Protein AF-A0A2D8GMB9-F1 (afdb_monomer)

Secondary structure (DSSP, 8-state):
-GGGTPPP--TTSPP-TTSS---S-EEEEETTTEEEEEETTEEEEEETTTEEEEE--TT-HHHHHHHHHHHHHHHHHHHHHTTHHHHS--

Nearest PDB structures (foldseek):
  3vn5-assembly1_A  TM=6.088E-01  e=9.880E-01  Aquifex aeolicus VF5
  6n45-assembly1_B  TM=4.034E-01  e=1.990E+00  Homo sapiens
  8gzh-assembly1_D  TM=4.694E-01  e=2.736E+00  Synechocystis sp. PCC 6803
  8t5j-assembly1_A  TM=3.689E-01  e=2.736E+00  Francisella philomiragia
  8c8g-assembly1_B  TM=5.601E-01  e=7.109E+00  Weissella oryzae

Structure (mmCIF, N/CA/C/O backbone):
data_AF-A0A2D8GMB9-F1
#
_entry.id   AF-A0A2D8GMB9-F1
#
loop_
_atom_site.group_PDB
_atom_site.id
_atom_site.type_symbol
_atom_site.label_atom_id
_atom_site.label_alt_id
_atom_site.label_comp_id
_atom_site.label_asym_id
_atom_site.label_entity_id
_atom_site.label_seq_id
_atom_site.pdbx_PDB_ins_code
_atom_site.Cartn_x
_atom_site.Cartn_y
_atom_site.Cartn_z
_atom_site.occupancy
_atom_site.B_iso_or_equiv
_atom_site.auth_seq_id
_atom_site.auth_comp_id
_atom_site.auth_asym_id
_atom_site.auth_atom_id
_atom_site.pdbx_PDB_model_num
ATOM 1 N N . MET A 1 1 ? -12.822 -11.385 9.478 1.00 76.25 1 MET A N 1
AT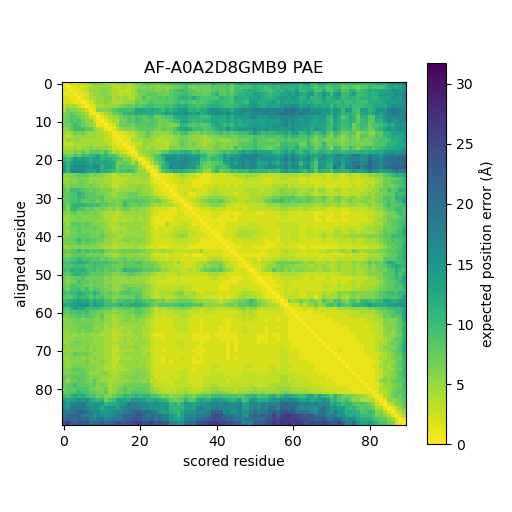OM 2 C CA . MET A 1 1 ? -12.633 -11.301 10.943 1.00 76.25 1 MET A CA 1
ATOM 3 C C . MET A 1 1 ? -13.798 -10.611 11.621 1.00 76.25 1 MET A C 1
ATOM 5 O O . MET A 1 1 ? -14.345 -11.212 12.527 1.00 76.25 1 MET A O 1
ATOM 9 N N . ASP A 1 2 ? -14.249 -9.445 11.145 1.00 79.25 2 ASP A N 1
ATOM 10 C CA . ASP A 1 2 ? -15.412 -8.763 11.743 1.00 79.25 2 ASP A CA 1
ATOM 11 C C . ASP A 1 2 ? -16.686 -9.631 11.786 1.00 79.25 2 ASP A C 1
ATOM 13 O O . ASP A 1 2 ? -17.320 -9.712 12.829 1.00 79.25 2 ASP A O 1
ATOM 17 N N . VAL A 1 3 ? -17.012 -10.362 10.709 1.00 81.50 3 VAL A N 1
ATOM 18 C CA . VAL A 1 3 ? -18.145 -11.320 10.690 1.00 81.50 3 VAL A CA 1
ATOM 19 C C . VAL A 1 3 ? -17.969 -12.460 11.704 1.00 81.50 3 VAL A C 1
ATOM 21 O O . VAL A 1 3 ? -18.945 -13.006 12.201 1.00 81.50 3 VAL A O 1
ATOM 24 N N . LEU A 1 4 ? -16.723 -12.803 12.034 1.00 85.75 4 LEU A N 1
ATOM 25 C CA . LEU A 1 4 ? -16.383 -13.847 13.003 1.00 85.75 4 LEU A CA 1
ATOM 26 C C . LEU A 1 4 ? -16.253 -13.297 14.435 1.00 85.75 4 LEU A C 1
ATOM 28 O O . LEU A 1 4 ? -15.868 -14.040 15.330 1.00 85.75 4 LEU A O 1
ATOM 32 N N . GLY A 1 5 ? -16.506 -12.000 14.659 1.00 84.25 5 GLY A N 1
ATOM 33 C CA . GLY A 1 5 ? -16.325 -11.351 15.963 1.00 84.25 5 GLY A CA 1
ATOM 34 C C . GLY A 1 5 ? -14.866 -11.246 16.423 1.00 84.25 5 GLY A C 1
ATOM 35 O O . GLY A 1 5 ? -14.610 -10.991 17.596 1.00 84.25 5 GLY A O 1
ATOM 36 N N . LEU A 1 6 ? -13.900 -11.445 15.521 1.00 81.69 6 LEU A N 1
ATOM 37 C CA . LEU A 1 6 ? -12.474 -11.427 15.845 1.00 81.69 6 LEU A CA 1
ATOM 38 C C . LEU A 1 6 ? -11.863 -10.051 15.564 1.00 81.69 6 LEU A C 1
ATOM 40 O O . LEU A 1 6 ? -12.065 -9.473 14.492 1.00 81.69 6 LEU A O 1
ATOM 44 N N . SER A 1 7 ? -11.061 -9.557 16.507 1.00 73.50 7 SER A N 1
ATOM 45 C CA . SER A 1 7 ? -10.301 -8.315 16.354 1.00 73.50 7 SER A CA 1
ATOM 46 C C . SER A 1 7 ? -9.085 -8.516 15.451 1.00 73.50 7 SER A C 1
ATOM 48 O O . SER A 1 7 ? -8.333 -9.476 15.603 1.00 73.50 7 SER A O 1
ATOM 50 N N . PHE A 1 8 ? -8.854 -7.573 14.538 1.00 69.00 8 PHE A N 1
ATOM 51 C CA . PHE A 1 8 ? -7.568 -7.450 13.855 1.00 69.00 8 PHE A CA 1
ATOM 52 C C . PHE A 1 8 ? -6.585 -6.705 14.763 1.00 69.00 8 PHE A C 1
ATOM 54 O O . PHE A 1 8 ? -6.924 -5.647 15.288 1.00 69.00 8 PHE A O 1
ATOM 61 N N . THR A 1 9 ? -5.370 -7.225 14.923 1.00 67.62 9 THR A N 1
ATOM 62 C CA . THR A 1 9 ? -4.322 -6.606 15.758 1.00 67.62 9 THR A CA 1
ATOM 63 C C . THR A 1 9 ? -3.218 -5.927 14.950 1.00 67.62 9 THR A C 1
ATOM 65 O O . THR A 1 9 ? -2.387 -5.229 15.520 1.00 67.62 9 THR A O 1
ATOM 68 N N . ASN A 1 10 ? -3.205 -6.110 13.628 1.00 67.44 10 ASN A N 1
ATOM 69 C CA . ASN A 1 10 ? -2.080 -5.737 12.778 1.00 67.44 10 ASN A CA 1
ATOM 70 C C . ASN A 1 10 ? -2.463 -4.638 11.781 1.00 67.44 10 ASN A C 1
ATOM 72 O O . ASN A 1 10 ? -3.436 -4.772 11.040 1.00 67.44 10 ASN A O 1
ATOM 76 N N . SER A 1 11 ? -1.662 -3.573 11.729 1.00 61.78 11 SER A N 1
ATOM 77 C CA . SER A 1 11 ? -1.881 -2.383 10.890 1.00 61.78 11 SER A CA 1
ATOM 78 C C . SER A 1 11 ? -1.718 -2.618 9.383 1.00 61.78 11 SER A C 1
ATOM 80 O O . SER A 1 11 ? -2.176 -1.803 8.588 1.00 61.78 11 SER A O 1
ATOM 82 N N . TRP A 1 12 ? -1.084 -3.724 8.989 1.00 65.50 12 TRP A N 1
ATOM 83 C CA . TRP A 1 12 ? -0.800 -4.099 7.599 1.00 65.50 12 TRP A CA 1
ATOM 84 C C . TRP A 1 12 ? -1.843 -5.048 6.986 1.00 65.50 12 TRP A C 1
ATOM 86 O O . TRP A 1 12 ? -1.783 -5.329 5.791 1.00 65.50 12 TRP A O 1
ATOM 96 N N . MET A 1 13 ? -2.808 -5.541 7.772 1.00 68.50 13 MET A N 1
ATOM 97 C CA . MET A 1 13 ? -3.948 -6.295 7.243 1.00 68.50 13 MET A CA 1
ATOM 98 C C . MET A 1 13 ? -5.034 -5.353 6.710 1.00 68.50 13 MET A C 1
ATOM 100 O O . MET A 1 13 ? -5.216 -4.238 7.201 1.00 68.50 13 MET A O 1
ATOM 104 N N . GLY A 1 14 ? -5.794 -5.830 5.721 1.00 74.38 14 GLY A N 1
ATOM 105 C CA . GLY A 1 14 ? -6.953 -5.112 5.196 1.00 74.38 14 GLY A CA 1
ATOM 106 C C . GLY A 1 14 ? -7.957 -4.761 6.298 1.00 74.38 14 GLY A C 1
ATOM 107 O O . GLY A 1 14 ? -8.219 -5.557 7.202 1.00 74.38 14 GLY A O 1
ATOM 108 N N . LYS A 1 15 ? -8.523 -3.555 6.222 1.00 77.62 15 LYS A N 1
ATOM 109 C CA . LYS A 1 15 ? -9.533 -3.078 7.171 1.00 77.62 15 LYS A CA 1
ATOM 110 C C . LYS A 1 15 ? -10.928 -3.537 6.752 1.00 77.62 15 LYS A C 1
ATOM 112 O O . LYS A 1 15 ? -11.217 -3.730 5.575 1.00 77.62 15 LYS A O 1
ATOM 117 N N . SER A 1 16 ? -11.797 -3.722 7.737 1.00 78.50 16 SER A N 1
ATOM 118 C CA . SER A 1 16 ? -13.166 -4.176 7.500 1.00 78.50 16 SER A CA 1
ATOM 119 C C . SER A 1 16 ? -14.061 -3.065 6.977 1.00 78.50 16 SER A C 1
ATOM 121 O O . SER A 1 16 ? -14.429 -2.187 7.747 1.00 78.50 16 SER A O 1
ATOM 123 N N . MET A 1 17 ? -14.525 -3.202 5.737 1.00 79.19 17 MET A N 1
ATOM 124 C CA . MET A 1 17 ? -15.433 -2.266 5.058 1.00 79.19 17 MET A CA 1
ATOM 125 C C . MET A 1 17 ? -16.777 -2.021 5.773 1.00 79.19 17 MET A C 1
ATOM 127 O O . MET A 1 17 ? -17.530 -1.142 5.371 1.00 79.19 17 MET A O 1
ATOM 131 N N . LEU A 1 18 ? -17.100 -2.794 6.815 1.00 81.38 18 LEU A N 1
ATOM 132 C CA . LEU A 1 18 ? -18.313 -2.629 7.621 1.00 81.38 18 LEU A CA 1
ATOM 133 C C . LEU A 1 18 ? -18.197 -1.497 8.658 1.00 81.38 18 LEU A C 1
ATOM 135 O O . LEU A 1 18 ? -19.198 -1.111 9.259 1.00 81.38 18 LEU A O 1
ATOM 139 N N . LYS A 1 19 ? -16.990 -0.968 8.903 1.00 75.50 19 LYS A N 1
ATOM 140 C CA . LYS A 1 19 ? -16.744 0.088 9.896 1.00 75.50 19 LYS A CA 1
ATOM 141 C C . LYS A 1 19 ? -16.657 1.459 9.218 1.00 75.50 19 LYS A C 1
ATOM 143 O O . LYS A 1 19 ? -15.960 1.640 8.231 1.00 75.50 19 LYS A O 1
ATOM 148 N N . SER A 1 20 ? -17.319 2.466 9.787 1.00 64.38 20 SER A N 1
ATOM 149 C CA . SER A 1 20 ? -17.483 3.800 9.177 1.00 64.38 20 SER A CA 1
ATOM 150 C C . SER A 1 20 ? -16.318 4.783 9.393 1.00 64.38 20 SER A C 1
ATOM 152 O O . SER A 1 20 ? -16.446 5.966 9.090 1.00 64.38 20 SER A O 1
ATOM 154 N N . LYS A 1 21 ? -15.168 4.33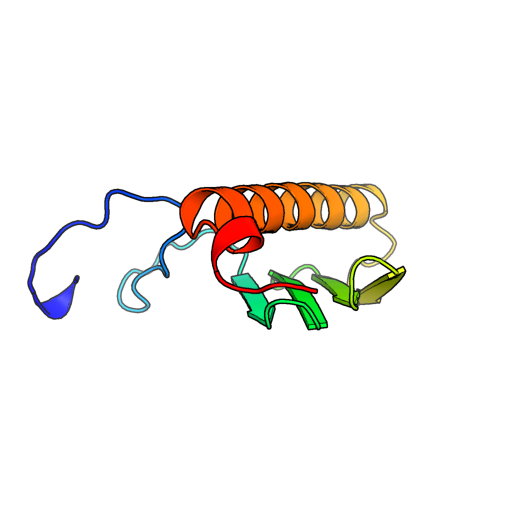1 9.908 1.00 65.88 21 LYS A N 1
ATOM 155 C CA . LYS A 1 21 ? -13.997 5.185 10.185 1.00 65.88 21 LYS A CA 1
ATOM 156 C C . LYS A 1 21 ? -12.706 4.476 9.803 1.00 65.88 21 LYS A C 1
ATOM 158 O O . LYS A 1 21 ? -12.032 3.888 10.647 1.00 65.88 21 LYS A O 1
ATOM 163 N N . HIS A 1 22 ? -12.366 4.517 8.524 1.00 64.75 22 HIS A N 1
ATOM 164 C CA . HIS A 1 22 ? -11.053 4.083 8.070 1.00 64.75 22 HIS A CA 1
ATOM 165 C C . HIS A 1 22 ? -10.162 5.275 7.783 1.00 64.75 22 HIS A C 1
ATOM 167 O O . HIS A 1 22 ? -10.628 6.300 7.286 1.00 64.75 22 HIS A O 1
ATOM 173 N N . ASP A 1 23 ? -8.874 5.101 8.075 1.00 63.00 23 ASP A N 1
ATOM 174 C CA . ASP A 1 23 ? -7.835 5.976 7.546 1.00 63.00 23 ASP A CA 1
ATOM 175 C C . ASP A 1 23 ? -8.039 6.137 6.043 1.00 63.00 23 ASP A C 1
ATOM 177 O O . ASP A 1 23 ? -8.362 5.184 5.333 1.00 63.00 23 ASP A O 1
ATOM 181 N N . SER A 1 24 ? -7.841 7.357 5.564 1.00 79.19 24 SER A N 1
ATOM 182 C CA . SER A 1 24 ? -8.156 7.750 4.194 1.00 79.19 24 SER A CA 1
ATOM 183 C C . SER A 1 24 ? -7.221 7.145 3.141 1.00 79.19 24 SER A C 1
ATOM 185 O O . SER A 1 24 ? -7.330 7.517 1.977 1.00 79.19 24 SER A O 1
ATOM 187 N N . LEU A 1 25 ? -6.294 6.264 3.532 1.00 88.00 25 LEU A N 1
ATOM 188 C CA . LEU A 1 25 ? -5.283 5.669 2.664 1.00 88.00 25 LEU A CA 1
ATOM 189 C C . LEU A 1 25 ? -5.605 4.202 2.365 1.00 88.00 25 LEU A C 1
ATOM 191 O O . LEU A 1 25 ? -5.776 3.386 3.270 1.00 88.00 25 LEU A O 1
ATOM 195 N N . ALA A 1 26 ? -5.628 3.874 1.079 1.00 89.00 26 ALA A N 1
ATOM 196 C CA . ALA A 1 26 ? -5.677 2.523 0.550 1.00 89.00 26 ALA A CA 1
ATOM 197 C C . ALA A 1 26 ? -4.317 2.146 -0.047 1.00 89.00 26 ALA A C 1
ATOM 199 O O . ALA A 1 26 ? -3.649 2.975 -0.668 1.00 89.00 26 ALA A O 1
ATOM 200 N N . PHE A 1 27 ? -3.942 0.879 0.110 1.00 90.44 27 PHE A N 1
ATOM 201 C CA . PHE A 1 27 ? -2.668 0.327 -0.339 1.00 90.44 27 PHE A CA 1
ATOM 202 C C . PHE A 1 27 ? -2.916 -0.851 -1.281 1.00 90.44 27 PHE A C 1
ATOM 204 O O . PHE A 1 27 ? -3.840 -1.633 -1.062 1.00 90.44 27 PHE A O 1
ATOM 211 N N . THR A 1 28 ? -2.092 -0.999 -2.316 1.00 89.62 28 THR A N 1
ATOM 212 C CA . THR A 1 28 ? -2.097 -2.185 -3.187 1.00 89.62 28 THR A CA 1
ATOM 213 C C . THR A 1 28 ? -0.677 -2.541 -3.597 1.00 89.62 28 THR A C 1
ATOM 215 O O . THR A 1 28 ? 0.161 -1.660 -3.770 1.00 89.62 28 THR A O 1
ATOM 218 N N . ASN A 1 29 ? -0.406 -3.833 -3.752 1.00 88.81 29 ASN A N 1
ATOM 219 C CA . ASN A 1 29 ? 0.891 -4.365 -4.155 1.00 88.81 29 ASN A CA 1
ATOM 220 C C . ASN A 1 29 ? 0.681 -5.553 -5.094 1.00 88.81 29 ASN A C 1
ATOM 222 O O . ASN A 1 29 ? -0.149 -6.422 -4.823 1.00 88.81 29 ASN A O 1
ATOM 226 N N . ARG A 1 30 ? 1.471 -5.602 -6.163 1.00 85.19 30 ARG A N 1
ATOM 227 C CA . ARG A 1 30 ? 1.762 -6.809 -6.924 1.00 85.19 30 ARG A CA 1
ATOM 228 C C . ARG A 1 30 ? 3.261 -7.085 -6.754 1.00 85.19 30 ARG A C 1
ATOM 230 O O . ARG A 1 30 ? 4.052 -6.345 -7.349 1.00 85.19 30 ARG A O 1
ATOM 237 N N . PRO A 1 31 ? 3.648 -8.111 -5.970 1.00 81.44 31 PRO A N 1
ATOM 238 C CA . PRO A 1 31 ? 5.046 -8.404 -5.672 1.00 81.44 31 PRO A CA 1
ATOM 239 C C . PRO A 1 31 ? 5.921 -8.411 -6.927 1.00 81.44 31 PRO A C 1
ATOM 241 O O . PRO A 1 31 ? 5.538 -8.963 -7.958 1.00 81.44 31 PRO A O 1
ATOM 244 N N . GLY A 1 32 ? 7.065 -7.732 -6.845 1.00 76.94 32 GLY A N 1
ATOM 245 C CA . GLY A 1 32 ? 8.022 -7.581 -7.946 1.00 76.94 32 GLY A CA 1
ATOM 246 C C . GLY A 1 32 ? 7.586 -6.676 -9.108 1.00 76.94 32 GLY A C 1
ATOM 247 O O . GLY A 1 32 ? 8.400 -6.417 -9.986 1.00 76.94 32 GLY A O 1
ATOM 248 N N . ILE A 1 33 ? 6.343 -6.178 -9.138 1.00 85.94 33 ILE A N 1
ATOM 249 C CA . ILE A 1 33 ? 5.809 -5.438 -10.294 1.00 85.94 33 ILE A CA 1
ATOM 250 C C . ILE A 1 33 ? 5.443 -4.004 -9.931 1.00 85.94 33 ILE A C 1
ATOM 252 O O . ILE A 1 33 ? 5.931 -3.086 -10.579 1.00 85.94 33 ILE A O 1
ATOM 256 N N . TYR A 1 34 ? 4.592 -3.775 -8.931 1.00 91.56 34 TYR A N 1
ATOM 257 C CA . TYR A 1 34 ? 4.257 -2.409 -8.518 1.00 91.56 34 TYR A CA 1
ATOM 258 C C . TYR A 1 34 ? 3.639 -2.355 -7.124 1.00 91.56 34 TYR A C 1
ATOM 260 O O . TYR A 1 34 ? 3.043 -3.324 -6.654 1.00 91.56 34 TYR A O 1
ATOM 268 N N . TRP A 1 35 ? 3.691 -1.181 -6.507 1.00 93.56 35 TRP A N 1
ATOM 269 C CA . TRP A 1 35 ? 2.916 -0.856 -5.313 1.00 93.56 35 TRP A CA 1
ATOM 270 C C . TRP A 1 35 ? 2.303 0.540 -5.434 1.00 93.56 35 TRP A C 1
ATOM 272 O O . TRP A 1 35 ? 2.782 1.377 -6.201 1.00 93.56 35 TRP A O 1
ATOM 282 N N . ALA A 1 36 ? 1.217 0.797 -4.703 1.00 95.00 36 ALA A N 1
ATOM 283 C CA . ALA A 1 36 ? 0.545 2.091 -4.723 1.00 95.00 36 ALA A CA 1
ATOM 284 C C . ALA A 1 36 ? -0.085 2.473 -3.379 1.00 95.00 36 ALA A C 1
ATOM 286 O O . ALA A 1 36 ? -0.558 1.612 -2.634 1.00 95.00 36 ALA A O 1
ATOM 287 N N . VAL A 1 37 ? -0.148 3.785 -3.135 1.00 94.44 37 VAL A N 1
ATOM 288 C CA . VAL A 1 37 ? -0.859 4.438 -2.025 1.00 94.44 37 VAL A CA 1
ATOM 289 C C . VAL A 1 37 ? -1.868 5.419 -2.604 1.00 94.44 37 VAL A C 1
ATOM 291 O O . VAL A 1 37 ? -1.532 6.230 -3.469 1.00 94.44 37 VAL A O 1
ATOM 294 N N . MET A 1 38 ? -3.118 5.347 -2.152 1.00 93.62 38 MET A N 1
ATOM 295 C CA . MET A 1 38 ? -4.229 6.077 -2.758 1.00 93.62 38 MET A CA 1
ATOM 296 C C . MET A 1 38 ? -5.177 6.644 -1.712 1.00 93.62 38 MET A C 1
ATOM 298 O O . MET A 1 38 ? -5.463 6.008 -0.704 1.00 93.62 38 MET A O 1
ATOM 302 N N . SER A 1 39 ? -5.730 7.814 -1.996 1.00 91.38 39 SER A N 1
ATOM 303 C CA . SER A 1 39 ? -6.836 8.410 -1.258 1.00 91.38 39 SER A CA 1
ATOM 304 C C . SER A 1 39 ? -7.678 9.282 -2.182 1.00 91.38 39 SER A C 1
ATOM 306 O O . SER A 1 39 ? -7.385 9.436 -3.368 1.00 91.38 39 SER A O 1
ATOM 308 N N . GLN A 1 40 ? -8.691 9.933 -1.616 1.00 89.62 40 GLN A N 1
ATOM 309 C CA . GLN A 1 40 ? -9.415 11.003 -2.302 1.00 89.62 40 GLN A CA 1
ATOM 310 C C . GLN A 1 40 ? -8.525 12.207 -2.665 1.00 89.62 40 GLN A C 1
ATOM 312 O O . GLN A 1 40 ? -8.858 12.945 -3.585 1.00 89.62 40 GLN A O 1
ATOM 317 N N . LYS A 1 41 ? -7.405 12.414 -1.959 1.00 91.31 41 LYS A N 1
ATOM 318 C CA . LYS A 1 41 ? -6.481 13.543 -2.159 1.00 91.31 41 LYS A CA 1
ATOM 319 C C . LYS A 1 41 ? -5.419 13.288 -3.230 1.00 91.31 41 LYS A C 1
ATOM 321 O O . LYS A 1 41 ? -4.683 14.204 -3.569 1.00 91.31 41 LYS A O 1
ATOM 326 N N . GLY A 1 42 ? -5.275 12.053 -3.703 1.00 93.56 42 GLY A N 1
ATOM 327 C CA . GLY A 1 42 ? -4.248 11.710 -4.677 1.00 93.56 42 GLY A CA 1
ATOM 328 C C . GLY A 1 42 ? -3.868 10.240 -4.650 1.00 93.56 42 GLY A C 1
ATOM 329 O O . GLY A 1 42 ? -4.268 9.472 -3.773 1.00 93.56 42 GLY A O 1
ATOM 330 N N . ARG A 1 43 ? -3.085 9.842 -5.644 1.00 94.56 43 ARG A N 1
ATOM 331 C CA . ARG A 1 43 ? -2.590 8.476 -5.794 1.00 94.56 43 ARG A CA 1
ATOM 332 C C . ARG A 1 43 ? -1.157 8.483 -6.279 1.00 94.56 43 ARG A C 1
ATOM 334 O O . ARG A 1 43 ? -0.832 9.196 -7.226 1.00 94.56 43 ARG A O 1
ATOM 341 N N . TYR A 1 44 ? -0.337 7.682 -5.621 1.00 96.75 44 TYR A N 1
ATOM 342 C CA . TYR A 1 44 ? 1.072 7.492 -5.909 1.00 96.75 44 TYR A CA 1
ATOM 343 C C . TYR A 1 44 ? 1.319 6.013 -6.184 1.00 96.75 44 TYR A C 1
ATOM 345 O O . TYR A 1 44 ? 0.877 5.173 -5.403 1.00 96.75 44 TYR A O 1
ATOM 353 N N . TYR A 1 45 ? 2.004 5.690 -7.273 1.00 95.06 45 TYR A N 1
ATOM 354 C CA . TYR A 1 45 ? 2.406 4.329 -7.610 1.00 95.06 45 TYR A CA 1
ATOM 355 C C . TYR A 1 45 ? 3.861 4.315 -8.030 1.00 95.06 45 TYR A C 1
ATOM 357 O O . TYR A 1 45 ? 4.354 5.251 -8.656 1.00 95.06 45 TYR A O 1
ATOM 365 N N . ASN A 1 46 ? 4.524 3.221 -7.700 1.00 95.44 46 ASN A N 1
ATOM 366 C CA . ASN A 1 46 ? 5.868 2.944 -8.146 1.00 95.44 46 ASN A CA 1
ATOM 367 C C . ASN A 1 46 ? 5.880 1.583 -8.848 1.00 95.44 46 ASN A C 1
ATOM 369 O O . ASN A 1 46 ? 5.370 0.594 -8.315 1.00 95.44 46 ASN A O 1
ATOM 373 N N . GLU A 1 47 ? 6.429 1.563 -10.059 1.00 92.56 47 GLU A N 1
ATOM 374 C CA . GLU A 1 47 ? 6.614 0.363 -10.869 1.00 92.56 47 GLU A CA 1
ATOM 375 C C . GLU A 1 47 ? 8.028 -0.177 -10.648 1.00 92.56 47 GLU A C 1
ATOM 377 O O . GLU A 1 47 ? 9.016 0.505 -10.938 1.00 92.56 47 GLU A O 1
ATOM 382 N N . ALA A 1 48 ? 8.103 -1.402 -10.125 1.00 85.94 48 ALA A N 1
ATOM 383 C CA . ALA A 1 48 ? 9.314 -2.199 -9.945 1.00 85.94 48 ALA A CA 1
ATOM 384 C C . ALA A 1 48 ? 10.499 -1.460 -9.289 1.00 85.94 48 ALA A C 1
ATOM 386 O O . ALA A 1 48 ? 11.649 -1.722 -9.630 1.00 85.94 48 ALA A O 1
ATOM 387 N N . ASP A 1 49 ? 10.241 -0.528 -8.365 1.00 85.19 49 ASP A N 1
ATOM 388 C CA . ASP A 1 49 ? 11.255 0.314 -7.713 1.00 85.19 49 ASP A CA 1
ATOM 389 C C . ASP A 1 49 ? 12.056 1.208 -8.694 1.00 85.19 49 ASP A C 1
ATOM 391 O O . ASP A 1 49 ? 13.086 1.774 -8.331 1.00 85.19 49 ASP A O 1
ATOM 395 N N . GLN A 1 50 ? 11.558 1.399 -9.923 1.00 88.62 50 GLN A N 1
ATOM 396 C CA . GLN A 1 50 ? 12.240 2.132 -11.000 1.00 88.62 50 GLN A CA 1
ATOM 397 C C . GLN A 1 50 ? 11.529 3.416 -11.415 1.00 88.62 50 GLN A C 1
ATOM 399 O O . GLN A 1 50 ? 12.188 4.407 -11.735 1.00 88.62 50 GLN A O 1
ATOM 404 N N . LYS A 1 51 ? 10.192 3.407 -11.451 1.00 93.62 51 LYS A N 1
ATOM 405 C CA . LYS A 1 51 ? 9.425 4.506 -12.041 1.00 93.62 51 LYS A CA 1
ATOM 406 C C . LYS A 1 51 ? 8.281 4.952 -11.152 1.00 93.62 51 LYS A C 1
ATOM 408 O O . LYS A 1 51 ? 7.409 4.165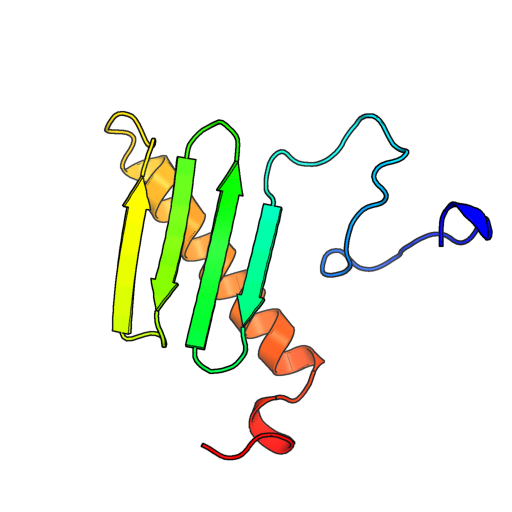 -10.798 1.00 93.62 51 LYS 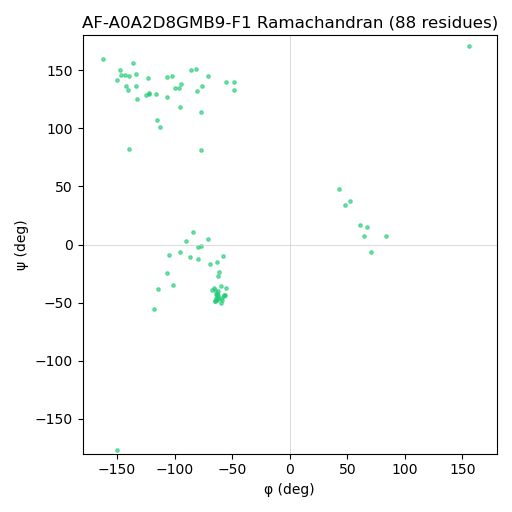A O 1
ATOM 413 N N . ASP A 1 52 ? 8.274 6.245 -10.852 1.00 95.31 52 ASP A N 1
ATOM 414 C CA . ASP A 1 52 ? 7.249 6.885 -10.040 1.00 95.31 52 ASP A CA 1
ATOM 415 C C . ASP A 1 52 ? 6.145 7.488 -10.915 1.00 95.31 52 ASP A C 1
ATOM 417 O O . ASP A 1 52 ? 6.400 8.159 -11.917 1.00 95.31 52 ASP A O 1
ATOM 421 N N . HIS A 1 53 ? 4.907 7.305 -10.479 1.00 94.88 53 HIS A N 1
ATOM 422 C CA . HIS A 1 53 ? 3.700 7.818 -11.104 1.00 94.88 53 HIS A CA 1
ATOM 423 C C . HIS A 1 53 ? 2.804 8.447 -10.037 1.00 94.88 53 HIS A C 1
ATOM 425 O O . HIS A 1 53 ? 2.614 7.889 -8.957 1.00 94.88 53 HIS A O 1
ATOM 431 N N . PHE A 1 54 ? 2.229 9.611 -10.326 1.00 94.56 54 PHE A N 1
ATOM 432 C CA . PHE A 1 54 ? 1.430 10.340 -9.345 1.00 94.56 54 PHE A CA 1
ATOM 433 C C . PHE A 1 54 ? 0.334 11.174 -10.003 1.00 94.56 54 PHE A C 1
ATOM 435 O O . PHE A 1 54 ? 0.539 11.766 -11.059 1.00 94.56 54 PHE A O 1
ATOM 442 N N . PHE A 1 55 ? -0.843 11.215 -9.376 1.00 94.44 55 PHE A N 1
ATOM 443 C CA . PHE A 1 55 ? -2.017 11.909 -9.908 1.00 94.44 55 PHE A CA 1
ATOM 444 C C . PHE A 1 55 ? -2.862 12.505 -8.782 1.00 94.44 55 PHE A C 1
ATOM 446 O O . PHE A 1 55 ? -3.020 11.892 -7.727 1.00 94.44 55 PHE A O 1
ATOM 453 N N . GLY A 1 56 ? -3.472 13.663 -9.045 1.00 92.12 56 GLY A N 1
ATOM 454 C CA . GLY A 1 56 ? -4.495 14.257 -8.177 1.00 92.12 56 GLY A CA 1
ATOM 455 C C . GLY A 1 56 ? -3.982 15.081 -6.995 1.00 92.12 56 GLY A C 1
ATOM 456 O O . GLY A 1 56 ? -4.797 15.505 -6.192 1.00 92.12 56 GLY A O 1
ATOM 457 N N . PHE A 1 57 ? -2.675 15.348 -6.894 1.00 91.31 57 PHE A N 1
ATOM 458 C CA . PHE A 1 57 ? -2.088 16.067 -5.753 1.00 91.31 57 PHE A CA 1
ATOM 459 C C . PHE A 1 57 ? -2.290 17.595 -5.762 1.00 91.31 57 PHE A C 1
ATOM 461 O O . PHE A 1 57 ? -1.836 18.236 -4.825 1.00 91.31 57 PHE A O 1
ATOM 468 N N . SER A 1 58 ? -2.944 18.190 -6.769 1.00 87.19 58 SER A N 1
ATOM 469 C CA . SER A 1 58 ? -3.195 19.647 -6.866 1.00 87.19 58 SER A CA 1
ATOM 470 C C . SER A 1 58 ? -1.982 20.516 -6.483 1.00 87.19 58 SER A C 1
ATOM 472 O O . SER A 1 58 ? -2.104 21.410 -5.653 1.00 87.19 58 SER A O 1
ATOM 474 N N . GLU A 1 59 ? -0.799 20.194 -7.021 1.00 87.06 59 GLU A N 1
ATOM 475 C CA . GLU A 1 59 ? 0.485 20.872 -6.731 1.00 87.06 59 GLU A CA 1
ATOM 476 C C . GLU A 1 59 ? 0.994 20.756 -5.277 1.00 87.06 59 GLU A C 1
ATOM 478 O O . GLU A 1 59 ? 2.013 21.338 -4.912 1.00 87.06 59 GLU A O 1
ATOM 483 N N . ASN A 1 60 ? 0.350 19.945 -4.434 1.00 92.69 60 ASN A N 1
ATOM 484 C CA . ASN A 1 60 ? 0.806 19.651 -3.080 1.00 92.69 60 ASN A CA 1
ATOM 485 C C . ASN A 1 60 ? 1.969 18.643 -3.092 1.00 92.69 60 ASN A C 1
ATOM 487 O O . ASN A 1 60 ? 1.804 17.437 -2.880 1.00 92.69 60 ASN A O 1
ATOM 491 N N . GLU A 1 61 ? 3.167 19.165 -3.339 1.00 93.81 61 GLU A N 1
ATOM 492 C CA . GLU A 1 61 ? 4.420 18.405 -3.388 1.00 93.81 61 GLU A CA 1
ATOM 493 C C . GLU A 1 61 ? 4.740 17.685 -2.072 1.00 93.81 61 GLU A C 1
ATOM 495 O O . GLU A 1 61 ? 5.214 16.546 -2.090 1.00 93.81 61 GLU A O 1
ATOM 500 N N . ASN A 1 62 ? 4.410 18.298 -0.931 1.00 95.88 62 ASN A N 1
ATOM 501 C CA . ASN A 1 62 ? 4.618 17.696 0.386 1.00 95.88 62 ASN A CA 1
ATOM 502 C C . ASN A 1 62 ? 3.784 16.423 0.552 1.00 95.88 62 ASN A C 1
ATOM 504 O O . ASN A 1 62 ? 4.315 15.386 0.944 1.00 95.88 62 ASN A O 1
ATOM 508 N N . LEU A 1 63 ? 2.500 16.473 0.187 1.00 93.81 63 LEU A N 1
ATOM 509 C CA . LEU A 1 63 ? 1.608 15.315 0.264 1.00 93.81 63 LEU A CA 1
ATOM 510 C C . LEU A 1 63 ? 2.039 14.201 -0.699 1.00 93.81 63 LEU A C 1
ATOM 512 O O . LEU A 1 63 ? 1.998 13.021 -0.351 1.00 93.81 63 LEU A O 1
ATOM 516 N N . LYS A 1 64 ? 2.495 14.563 -1.904 1.00 95.69 64 LYS A N 1
ATOM 517 C CA . LYS A 1 64 ? 3.070 13.602 -2.854 1.00 95.69 64 LYS A CA 1
ATOM 518 C C . LYS A 1 64 ? 4.293 12.898 -2.257 1.00 95.69 64 LYS A C 1
ATOM 520 O O . LYS A 1 64 ? 4.406 11.676 -2.358 1.00 95.69 64 LYS A O 1
ATOM 525 N N . HIS A 1 65 ? 5.199 13.655 -1.636 1.00 96.06 65 HIS A N 1
ATOM 526 C CA . HIS A 1 65 ? 6.391 13.105 -0.992 1.00 96.06 65 HIS A CA 1
ATOM 527 C C . HIS A 1 65 ? 6.036 12.194 0.188 1.00 96.06 65 HIS A C 1
ATOM 529 O O . HIS A 1 65 ? 6.585 11.101 0.312 1.00 96.06 65 HIS A O 1
ATOM 535 N N . GLU A 1 66 ? 5.067 12.603 1.005 1.00 95.25 66 GLU A N 1
ATOM 536 C CA . GLU A 1 66 ? 4.541 11.802 2.109 1.00 95.25 66 GLU A CA 1
ATOM 537 C C . GLU A 1 66 ? 4.002 10.451 1.608 1.00 95.25 66 GLU A C 1
ATOM 539 O O . GLU A 1 66 ? 4.332 9.405 2.165 1.00 95.25 66 GLU A O 1
ATOM 544 N N . TYR A 1 67 ? 3.254 10.436 0.498 1.00 95.31 67 TYR A N 1
ATOM 545 C CA . TYR A 1 67 ? 2.692 9.199 -0.063 1.00 95.31 67 TYR A CA 1
ATOM 546 C C . TYR A 1 67 ? 3.781 8.250 -0.558 1.00 95.31 67 TYR A C 1
ATOM 548 O O . TYR A 1 67 ? 3.673 7.038 -0.359 1.00 95.31 67 TYR A O 1
ATOM 556 N N . LYS A 1 68 ? 4.851 8.794 -1.150 1.00 95.75 68 LYS A N 1
ATOM 557 C CA . LYS A 1 68 ? 6.033 8.011 -1.522 1.00 95.75 68 LYS A CA 1
ATOM 558 C C . LYS A 1 68 ? 6.663 7.350 -0.296 1.00 95.75 68 LYS A C 1
ATOM 560 O O . LYS A 1 68 ? 6.917 6.147 -0.321 1.00 95.75 68 LYS A O 1
ATOM 565 N N . GLN A 1 69 ? 6.913 8.120 0.765 1.00 95.62 69 GLN A N 1
ATOM 566 C CA . GLN A 1 69 ? 7.548 7.613 1.985 1.00 95.62 69 GLN A CA 1
ATOM 567 C C . GLN A 1 69 ? 6.692 6.544 2.670 1.00 95.62 69 GLN A C 1
ATOM 569 O O . GLN A 1 69 ? 7.193 5.467 2.989 1.00 95.62 69 GLN A O 1
ATOM 574 N N . ILE A 1 70 ? 5.395 6.816 2.837 1.00 93.19 70 ILE A N 1
ATOM 575 C CA . ILE A 1 70 ? 4.431 5.884 3.427 1.00 93.19 70 ILE A CA 1
ATOM 576 C C . ILE A 1 70 ? 4.376 4.583 2.621 1.00 93.19 70 ILE A C 1
ATOM 578 O O . ILE A 1 70 ? 4.460 3.496 3.192 1.00 93.19 70 ILE A O 1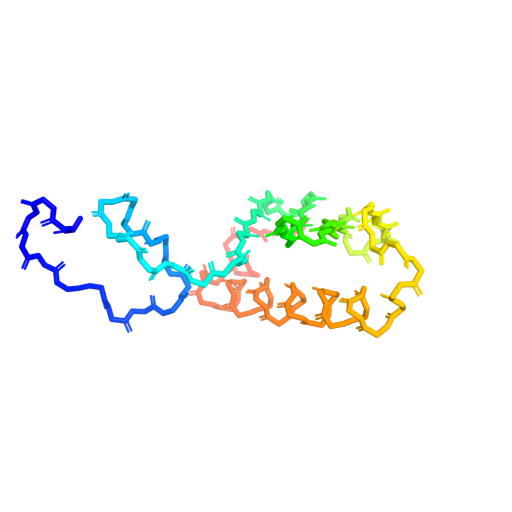
ATOM 582 N N . GLY A 1 71 ? 4.270 4.680 1.294 1.00 92.50 71 GLY A N 1
ATOM 583 C CA . GLY A 1 71 ? 4.210 3.510 0.423 1.00 92.50 71 GLY A CA 1
ATOM 584 C C . GLY A 1 71 ? 5.481 2.672 0.473 1.00 92.50 71 GLY A C 1
ATOM 585 O O . GLY A 1 71 ? 5.393 1.450 0.596 1.00 92.50 71 GLY A O 1
ATOM 586 N N . LYS A 1 72 ? 6.652 3.323 0.483 1.00 93.19 72 LYS A N 1
ATOM 587 C CA . LYS A 1 72 ? 7.942 2.636 0.603 1.00 93.19 72 LYS A CA 1
ATOM 588 C C . LYS A 1 72 ? 8.089 1.920 1.946 1.00 93.19 72 LYS A C 1
ATOM 590 O O . LYS A 1 72 ? 8.455 0.750 1.978 1.00 93.19 72 LYS A O 1
ATOM 595 N N . ALA A 1 73 ? 7.741 2.588 3.046 1.00 91.81 73 ALA A N 1
ATOM 596 C CA . ALA A 1 73 ? 7.778 1.981 4.374 1.00 91.81 73 ALA A CA 1
ATOM 597 C C . ALA A 1 73 ? 6.817 0.783 4.478 1.00 91.81 73 ALA A C 1
ATOM 599 O O . ALA A 1 73 ? 7.163 -0.256 5.047 1.00 91.81 73 ALA A O 1
ATOM 600 N N . TRP A 1 74 ? 5.623 0.902 3.890 1.00 90.00 74 TRP A N 1
ATOM 601 C CA . TRP A 1 74 ? 4.630 -0.167 3.862 1.00 90.00 74 TRP A CA 1
ATOM 602 C C . TRP A 1 74 ? 5.102 -1.393 3.067 1.00 90.00 74 TRP A C 1
ATOM 604 O O . TRP A 1 74 ? 5.013 -2.515 3.578 1.00 90.00 74 TRP A O 1
ATOM 614 N N . ILE A 1 75 ? 5.632 -1.20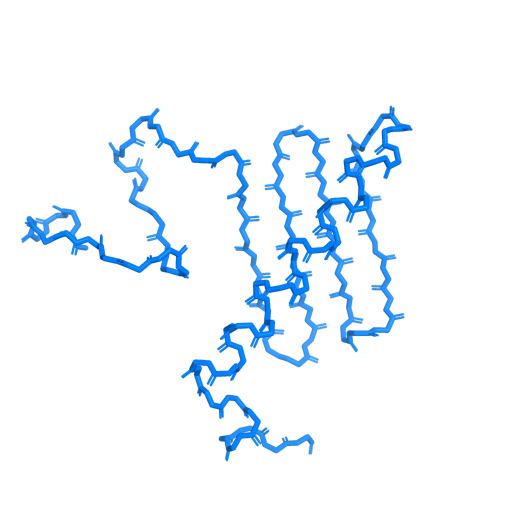4 1.850 1.00 89.06 75 ILE A N 1
ATOM 615 C CA . ILE A 1 75 ? 6.095 -2.329 1.024 1.00 89.06 75 ILE A CA 1
ATOM 616 C C . ILE A 1 75 ? 7.327 -3.006 1.630 1.00 89.06 75 ILE A C 1
ATOM 618 O O . ILE A 1 75 ? 7.387 -4.233 1.652 1.00 89.06 75 ILE A O 1
ATOM 622 N N . ASP A 1 76 ? 8.261 -2.244 2.203 1.00 88.81 76 ASP A N 1
ATOM 623 C CA . ASP A 1 76 ? 9.447 -2.800 2.865 1.00 88.81 76 ASP A CA 1
ATOM 624 C C . ASP A 1 76 ? 9.062 -3.645 4.083 1.00 88.81 76 ASP A C 1
ATOM 626 O O . ASP A 1 76 ? 9.552 -4.763 4.254 1.00 88.81 76 ASP A O 1
ATOM 630 N N . THR A 1 77 ? 8.120 -3.149 4.891 1.00 87.38 77 THR A N 1
ATOM 631 C CA . THR A 1 77 ? 7.585 -3.886 6.043 1.00 87.38 77 THR A CA 1
ATOM 632 C C . THR A 1 77 ? 6.882 -5.167 5.596 1.00 87.38 77 THR A C 1
ATOM 634 O O . THR A 1 77 ? 7.090 -6.225 6.187 1.00 87.38 77 THR A O 1
ATOM 637 N N . THR A 1 78 ? 6.082 -5.097 4.529 1.00 84.31 78 THR A N 1
ATOM 638 C CA . THR A 1 78 ? 5.363 -6.256 3.978 1.00 84.31 78 THR A CA 1
ATOM 639 C C . THR A 1 78 ? 6.333 -7.310 3.440 1.00 84.31 78 THR A C 1
ATOM 641 O O . THR A 1 78 ? 6.223 -8.477 3.814 1.00 84.31 78 THR A O 1
ATOM 644 N N . ARG A 1 79 ? 7.336 -6.903 2.648 1.00 84.56 79 ARG A N 1
ATOM 645 C CA . ARG A 1 79 ? 8.403 -7.781 2.134 1.00 84.56 79 ARG A CA 1
ATOM 646 C C . ARG A 1 79 ? 9.155 -8.479 3.265 1.00 84.56 79 ARG A C 1
ATOM 648 O O . ARG A 1 79 ? 9.407 -9.682 3.187 1.00 84.56 79 ARG A O 1
ATOM 655 N N . TRP A 1 80 ? 9.490 -7.741 4.327 1.00 84.62 80 TRP A N 1
ATOM 656 C CA . TRP A 1 80 ? 10.162 -8.295 5.503 1.00 84.62 80 TRP A CA 1
ATOM 657 C C . TRP A 1 80 ? 9.279 -9.306 6.250 1.00 84.62 80 TRP A C 1
ATOM 659 O O . TRP A 1 80 ? 9.728 -10.419 6.527 1.00 84.62 80 TRP A O 1
ATOM 669 N N . LEU A 1 81 ? 8.017 -8.963 6.526 1.00 82.81 81 LEU A N 1
ATOM 670 C CA . LEU A 1 81 ? 7.077 -9.833 7.244 1.00 82.81 81 LEU A CA 1
ATOM 671 C C . LEU A 1 81 ? 6.791 -11.132 6.491 1.00 82.81 81 LEU A C 1
ATOM 673 O O . LEU A 1 81 ? 6.830 -12.210 7.079 1.00 82.81 81 LEU A O 1
ATOM 677 N N . LEU A 1 82 ? 6.527 -11.032 5.189 1.00 81.44 82 LEU A N 1
ATOM 678 C CA . LEU A 1 82 ? 6.197 -12.177 4.341 1.00 81.44 82 LEU A CA 1
ATOM 679 C C . LEU A 1 82 ? 7.432 -12.972 3.904 1.00 81.44 82 LEU A C 1
ATOM 681 O O . LEU A 1 82 ? 7.291 -13.992 3.233 1.00 81.44 82 LEU A O 1
ATOM 685 N N . GLN A 1 83 ? 8.634 -12.523 4.284 1.00 79.38 83 GLN A N 1
ATOM 686 C CA . GLN A 1 83 ? 9.901 -13.109 3.852 1.00 79.38 83 GLN A CA 1
ATOM 687 C C . GLN A 1 83 ? 9.977 -13.228 2.319 1.00 79.38 83 GLN A C 1
ATOM 689 O O . GLN A 1 83 ? 10.528 -14.202 1.805 1.00 79.38 83 GLN A O 1
ATOM 694 N N . GLU A 1 84 ? 9.443 -12.247 1.577 1.00 67.19 84 GLU A N 1
ATOM 695 C CA . GLU A 1 84 ? 9.407 -12.306 0.106 1.00 67.19 84 GLU A CA 1
ATOM 696 C C . GLU A 1 84 ? 10.816 -12.511 -0.468 1.00 67.19 84 GLU A C 1
ATOM 698 O O . GLU A 1 84 ? 11.000 -13.346 -1.345 1.00 67.19 84 GLU A O 1
ATOM 703 N N . ASN A 1 85 ? 11.827 -11.888 0.145 1.00 63.66 85 ASN A N 1
ATOM 704 C CA . ASN A 1 85 ? 13.243 -12.015 -0.216 1.00 63.66 85 ASN A CA 1
ATOM 705 C C . ASN A 1 85 ? 13.827 -13.438 -0.050 1.00 63.66 85 ASN A C 1
ATOM 707 O O . ASN A 1 85 ? 14.935 -13.696 -0.514 1.00 63.66 85 ASN A O 1
ATOM 711 N N . LYS A 1 86 ? 13.148 -14.338 0.675 1.00 59.31 86 LYS A N 1
ATOM 712 C CA . LYS A 1 86 ? 13.577 -15.733 0.889 1.00 59.31 86 LYS A CA 1
ATOM 713 C C . LYS A 1 86 ? 12.760 -16.749 0.095 1.00 59.31 86 LYS A C 1
ATOM 715 O O . LYS A 1 86 ? 13.247 -17.852 -0.119 1.00 59.31 86 LYS A O 1
ATOM 720 N N . ILE A 1 87 ? 11.523 -16.411 -0.270 1.00 59.78 87 ILE A N 1
ATOM 721 C CA . ILE A 1 87 ? 10.580 -17.334 -0.923 1.00 59.78 87 ILE A CA 1
ATOM 722 C C . ILE A 1 87 ? 10.517 -17.080 -2.433 1.00 59.78 87 ILE A C 1
ATOM 724 O O . ILE A 1 87 ? 10.383 -18.023 -3.208 1.00 59.78 87 ILE A O 1
ATOM 728 N N . TRP A 1 88 ? 10.650 -15.825 -2.857 1.00 55.72 88 TRP A N 1
ATOM 729 C CA . TRP A 1 88 ? 10.607 -15.425 -4.257 1.00 55.72 88 TRP A CA 1
ATOM 730 C C . TRP A 1 88 ? 11.998 -14.922 -4.649 1.00 55.72 88 TRP A C 1
ATOM 732 O O . TRP A 1 88 ? 12.404 -13.824 -4.271 1.00 55.72 88 TRP A O 1
ATOM 742 N N . HIS A 1 89 ? 12.767 -15.764 -5.342 1.00 56.72 89 HIS A N 1
ATOM 743 C CA . HIS A 1 89 ? 14.046 -15.351 -5.918 1.00 56.72 89 HIS A CA 1
ATOM 744 C C . HIS A 1 89 ? 13.809 -14.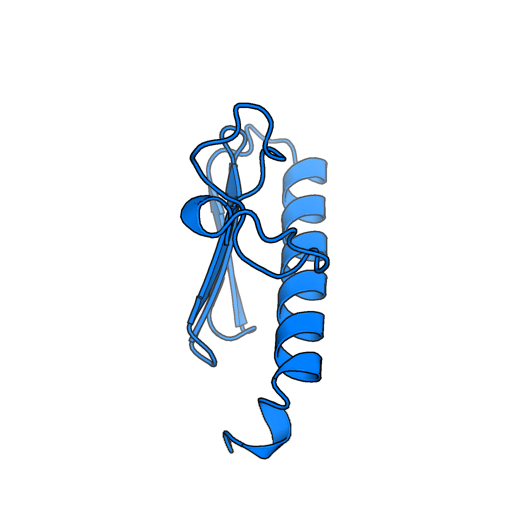395 -7.102 1.00 56.72 89 HIS A C 1
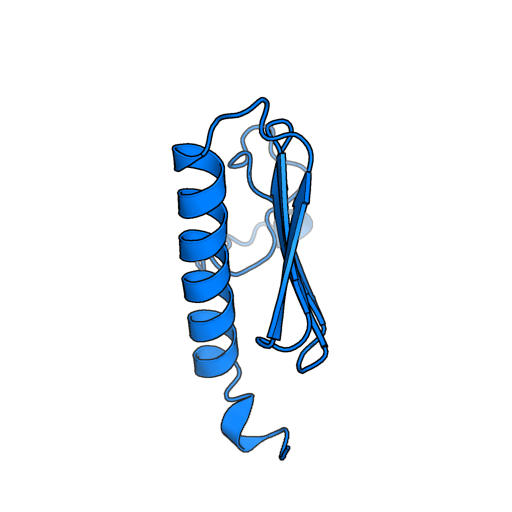ATOM 746 O O . HIS A 1 89 ? 12.798 -14.558 -7.791 1.00 56.72 89 HIS A O 1
ATOM 752 N N . PRO A 1 90 ? 14.693 -13.399 -7.305 1.00 56.38 90 PRO A N 1
ATOM 753 C CA . PRO A 1 90 ? 14.600 -12.462 -8.424 1.00 56.38 90 PRO A CA 1
ATOM 754 C C . PRO A 1 90 ? 14.713 -13.151 -9.787 1.00 56.38 90 PRO A C 1
ATOM 756 O O . PRO A 1 90 ? 15.429 -14.176 -9.882 1.00 56.38 90 PRO A O 1
#

Foldseek 3Di:
DVVVVDDDPDPLDDDDPVDPDDDQWDKDDDPQAKIKIDGPQWIWMDGRVPDIDIDRNPPVPVVNVVRVVVGVVSV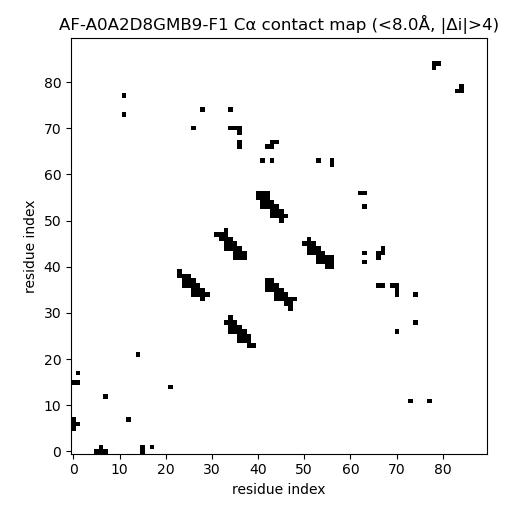VVVCVVVVCVPPPPD

Solvent-accessible surface area (backbone atoms only — not comparable to full-atom values): 5622 Å² total; per-residue (Å²): 86,72,94,74,74,44,83,84,88,58,93,86,56,87,78,67,86,89,54,98,78,69,77,72,67,46,79,51,74,44,91,89,49,33,40,33,30,33,40,98,66,24,38,37,37,34,41,59,91,76,46,81,47,76,47,69,44,84,86,39,61,67,61,53,52,49,42,52,52,53,39,52,54,50,51,53,50,48,38,60,74,69,38,39,82,80,74,53,77,133

Mean predicted aligned error: 6.68 Å

Radius of gyration: 14.78 Å; Cα contacts (8 Å, |Δi|>4): 92; chains: 1; bounding box: 33×38×28 Å

pLDDT: mean 83.68, std 11.51, range [55.72, 96.75]

Sequence (90 aa):
MDVLGLSFTNSWMGKSMLKSKHDSLAFTNRPGIYWAVMSQKGRYYNEADQKDHFFGFSENENLKHEYKQIGKAWIDTTRWLLQENKIWHP